Protein AF-A0A645IXM8-F1 (afdb_monomer)

pLDDT: mean 92.33, std 9.11, range [55.12, 98.88]

Sequence (134 aa):
MRRDLYSEKHRPFLADQEYNPYLATGDFTYQAAWTGPYFNLIRVLIRTTMLDAADELKAAWSAILSAGGPDAVPEATVEFDREIVSYAEAKAAAARLSPSPDHPMESVLALRREWTARAIEQYRRAAELARAGH

Foldseek 3Di:
DPLVCLDPVNLVVDPHSPDDPVPPPDDDDDPCVVPVLQVVVVVLLCCQQPPLLVVLLVLLQVLQVVLVHCVLQVVLVCLSPDDLADPVCSNVSSVLCDADPVRHVVNNVVVSVVSNVSNNVSSNVSSVSSNVSD

Structure (mmCIF, N/CA/C/O backbone):
data_AF-A0A645IXM8-F1
#
_entry.id   AF-A0A645IXM8-F1
#
loop_
_atom_site.group_PDB
_atom_site.id
_atom_site.type_symbol
_atom_site.label_atom_id
_atom_site.label_alt_id
_atom_site.label_comp_id
_atom_site.label_asym_id
_atom_site.label_entity_id
_atom_site.label_seq_id
_atom_site.pdbx_PDB_ins_code
_atom_site.Cartn_x
_atom_site.Cartn_y
_atom_site.Cartn_z
_atom_site.occupancy
_atom_site.B_iso_or_equiv
_atom_site.auth_seq_id
_atom_site.auth_comp_id
_atom_site.auth_asym_id
_atom_site.auth_atom_id
_atom_site.pdbx_PDB_model_num
ATOM 1 N N . MET A 1 1 ? -5.614 -11.725 -26.941 1.00 63.44 1 MET A N 1
ATOM 2 C CA . MET A 1 1 ? -7.048 -11.385 -26.769 1.00 63.44 1 MET A CA 1
ATOM 3 C C . MET A 1 1 ? -7.901 -12.357 -27.579 1.00 63.44 1 MET A C 1
ATOM 5 O O . MET A 1 1 ? -7.488 -12.695 -28.681 1.00 63.44 1 MET A O 1
ATOM 9 N N . ARG A 1 2 ? -9.043 -12.814 -27.045 1.00 80.19 2 ARG A N 1
ATOM 10 C CA . ARG A 1 2 ? -9.931 -13.835 -27.645 1.00 80.19 2 ARG A CA 1
ATOM 11 C C . ARG A 1 2 ? -11.068 -13.198 -28.465 1.00 80.19 2 ARG A C 1
ATOM 13 O O . ARG A 1 2 ? -12.225 -13.213 -28.056 1.00 80.19 2 ARG A O 1
ATOM 20 N N . ARG A 1 3 ? -10.737 -12.591 -29.613 1.00 80.44 3 ARG A N 1
ATOM 21 C CA . ARG A 1 3 ? -11.735 -11.969 -30.518 1.00 80.44 3 ARG A CA 1
ATOM 22 C C . ARG A 1 3 ? -12.745 -12.978 -31.076 1.00 80.44 3 ARG A C 1
ATOM 24 O O . ARG A 1 3 ? -13.876 -12.616 -31.375 1.00 80.44 3 ARG A O 1
ATOM 31 N N . ASP A 1 4 ? -12.345 -14.241 -31.162 1.00 86.69 4 ASP A N 1
ATOM 32 C CA . ASP A 1 4 ? -13.166 -15.375 -31.590 1.00 86.69 4 ASP A CA 1
ATOM 33 C C . ASP A 1 4 ? -14.415 -15.597 -30.716 1.00 86.69 4 ASP A C 1
ATOM 35 O O . ASP A 1 4 ? -15.431 -16.092 -31.205 1.00 86.69 4 ASP A O 1
ATOM 39 N N . LEU A 1 5 ? -14.375 -15.176 -29.446 1.00 85.12 5 LEU A N 1
ATOM 40 C CA . LEU A 1 5 ? -15.496 -15.305 -28.508 1.00 85.12 5 LEU A CA 1
ATOM 41 C C . LEU A 1 5 ? -16.610 -14.265 -28.716 1.00 85.12 5 LEU A C 1
ATOM 43 O O . LEU A 1 5 ? -17.655 -14.385 -28.092 1.00 85.12 5 LEU A O 1
ATOM 47 N N . TYR A 1 6 ? -16.428 -13.287 -29.609 1.00 86.19 6 TYR A N 1
ATOM 48 C CA . TYR A 1 6 ? -17.430 -12.254 -29.919 1.00 86.19 6 TYR A CA 1
ATOM 49 C C . TYR A 1 6 ? -18.092 -12.451 -31.295 1.00 86.19 6 TYR A C 1
ATOM 51 O O . TYR A 1 6 ? -18.636 -11.517 -31.879 1.00 86.19 6 TYR A O 1
ATOM 59 N N . SER A 1 7 ? -18.044 -13.672 -31.838 1.00 86.88 7 SER A N 1
ATOM 60 C CA . SER A 1 7 ? -18.823 -14.059 -33.025 1.00 86.88 7 SER A CA 1
ATOM 61 C C . SER A 1 7 ? -20.306 -14.263 -32.687 1.00 86.88 7 SER A C 1
ATOM 63 O O . SER A 1 7 ? -20.616 -14.625 -31.552 1.00 86.88 7 SER A O 1
ATOM 65 N N . GLU A 1 8 ? -21.204 -14.204 -33.676 1.00 85.75 8 GLU A N 1
ATOM 66 C CA . GLU A 1 8 ? -22.641 -14.494 -33.485 1.00 85.75 8 GLU A CA 1
ATOM 67 C C . GLU A 1 8 ? -22.915 -15.821 -32.769 1.00 85.75 8 GLU A C 1
ATOM 69 O O . GLU A 1 8 ? -23.763 -15.872 -31.882 1.00 85.75 8 GLU A O 1
ATOM 74 N N . LYS A 1 9 ? -22.149 -16.875 -33.086 1.00 91.88 9 LYS A N 1
ATOM 75 C CA . LYS A 1 9 ? -22.260 -18.193 -32.438 1.00 91.88 9 LYS A CA 1
ATOM 76 C C . LYS A 1 9 ? -22.098 -18.127 -30.914 1.00 91.88 9 LYS A C 1
ATOM 78 O O . LYS A 1 9 ? -22.697 -18.922 -30.197 1.00 91.88 9 LYS A O 1
ATOM 83 N N . HIS A 1 10 ? -21.254 -17.219 -30.431 1.00 90.06 10 HIS A N 1
ATOM 84 C CA . HIS A 1 10 ? -20.900 -17.091 -29.020 1.00 90.06 10 HIS A CA 1
ATOM 85 C C . HIS A 1 10 ? -21.711 -16.002 -28.302 1.00 90.06 10 HIS A C 1
ATOM 87 O O . HIS A 1 10 ? -21.749 -15.994 -27.075 1.00 90.06 10 HIS A O 1
ATOM 93 N N . ARG A 1 11 ? -22.409 -15.134 -29.052 1.00 86.69 11 ARG A N 1
ATOM 94 C CA . ARG A 1 11 ? -23.203 -14.014 -28.527 1.00 86.69 11 ARG A CA 1
ATOM 95 C C . ARG A 1 11 ? -24.199 -14.411 -27.424 1.00 86.69 11 ARG A C 1
ATOM 97 O O . ARG A 1 11 ? -24.226 -13.702 -26.426 1.00 86.69 11 ARG A O 1
ATOM 104 N N . PRO A 1 12 ? -24.938 -15.540 -27.505 1.00 92.44 12 PRO A N 1
ATOM 105 C CA . PRO A 1 12 ? -25.870 -15.937 -26.442 1.00 92.44 12 PRO A CA 1
ATOM 106 C C . PRO A 1 12 ? -25.209 -16.256 -25.092 1.00 92.44 12 PRO A C 1
ATOM 108 O O . PRO A 1 12 ? -25.896 -16.308 -24.077 1.00 92.44 12 PRO A O 1
ATOM 111 N N . PHE A 1 13 ? -23.894 -16.497 -25.075 1.00 90.50 13 PHE A N 1
ATOM 112 C CA . PHE A 1 13 ? -23.135 -16.845 -23.871 1.00 90.50 13 PHE A CA 1
ATOM 113 C C . PHE A 1 13 ? -22.381 -15.649 -23.272 1.00 90.50 13 PHE A C 1
ATOM 115 O O . PHE A 1 13 ? -21.693 -15.808 -22.263 1.00 90.50 13 PHE A O 1
ATOM 122 N N . LEU A 1 14 ? -22.465 -14.467 -23.892 1.00 87.56 14 LEU A N 1
ATOM 123 C CA . LEU A 1 14 ? -21.862 -13.249 -23.360 1.00 87.56 14 LEU A CA 1
ATOM 124 C C . LEU A 1 14 ? -22.729 -12.677 -22.233 1.00 87.56 14 LEU A C 1
ATOM 126 O O . LEU A 1 14 ? -23.956 -12.726 -22.297 1.00 87.56 14 LEU A O 1
ATOM 130 N N . ALA A 1 15 ? -22.077 -12.112 -21.211 1.00 88.12 15 ALA A N 1
ATOM 131 C CA . ALA A 1 15 ? -22.756 -11.419 -20.112 1.00 88.12 15 ALA A CA 1
ATOM 132 C C . ALA A 1 15 ? -23.532 -10.184 -20.603 1.00 88.12 15 ALA A C 1
ATOM 134 O O . ALA A 1 15 ? -24.586 -9.868 -20.063 1.00 88.12 15 ALA A O 1
ATOM 135 N N . ASP A 1 16 ? -23.020 -9.534 -21.650 1.00 88.06 16 ASP A N 1
ATOM 136 C CA . ASP A 1 16 ? -23.700 -8.491 -22.407 1.00 88.06 16 ASP A CA 1
ATOM 137 C C . ASP A 1 16 ? -23.689 -8.893 -23.888 1.00 88.06 16 ASP A C 1
ATOM 139 O O . ASP A 1 16 ? -22.629 -9.037 -24.501 1.00 88.06 16 ASP A O 1
ATOM 143 N N . GLN A 1 17 ? -24.875 -9.161 -24.436 1.00 89.88 17 GLN A N 1
ATOM 144 C CA . GLN A 1 17 ? -25.040 -9.643 -25.809 1.00 89.88 17 GLN A CA 1
ATOM 145 C C . GLN A 1 17 ? -25.047 -8.505 -26.836 1.00 89.88 17 GLN A C 1
ATOM 147 O O . GLN A 1 17 ? -24.840 -8.757 -28.027 1.00 89.88 17 GLN A O 1
ATOM 152 N N . GLU A 1 18 ? -25.309 -7.277 -26.391 1.00 87.50 18 GLU A N 1
ATOM 153 C CA . GLU A 1 18 ? -25.422 -6.091 -27.242 1.00 87.50 18 GLU A CA 1
ATOM 154 C C . GLU A 1 18 ? -24.092 -5.334 -27.315 1.00 87.50 18 GLU A C 1
ATOM 156 O O . GLU A 1 18 ? -23.807 -4.660 -28.308 1.00 87.50 18 GLU A O 1
ATOM 161 N N . TYR A 1 19 ? -23.230 -5.506 -26.311 1.00 83.69 19 TYR A N 1
ATOM 162 C CA . TYR A 1 19 ? -21.917 -4.886 -26.266 1.00 83.69 19 TYR A CA 1
ATOM 163 C C . TYR A 1 19 ? -20.815 -5.762 -26.875 1.00 83.69 19 TYR A C 1
ATOM 165 O O . TYR A 1 19 ? -20.475 -6.842 -26.389 1.00 83.69 19 TYR A O 1
ATOM 173 N N . ASN A 1 20 ? -20.172 -5.243 -27.923 1.00 83.19 20 ASN A N 1
ATOM 174 C CA . ASN A 1 20 ? -18.954 -5.823 -28.476 1.00 83.19 20 ASN A CA 1
ATOM 175 C C . ASN A 1 20 ? -17.772 -4.854 -28.274 1.00 83.19 20 ASN A C 1
ATOM 177 O O . ASN A 1 20 ? -17.654 -3.891 -29.030 1.00 83.19 20 ASN A O 1
ATOM 181 N N . PRO A 1 21 ? -16.844 -5.116 -27.333 1.00 79.12 21 PRO A N 1
ATOM 182 C CA . PRO A 1 21 ? -15.720 -4.231 -27.023 1.00 79.12 21 PRO A CA 1
ATOM 183 C C . PRO A 1 21 ? -14.717 -4.083 -28.175 1.00 79.12 21 PRO A C 1
ATOM 185 O O . PRO A 1 21 ? -13.845 -3.223 -28.119 1.00 79.12 21 PRO A O 1
ATOM 188 N N . TYR A 1 22 ? -14.796 -4.928 -29.209 1.00 76.75 22 TYR A N 1
ATOM 189 C CA . TYR A 1 22 ? -13.958 -4.815 -30.404 1.00 76.75 22 TYR A CA 1
ATOM 190 C C . TYR A 1 22 ? -14.591 -3.968 -31.513 1.00 76.75 22 TYR A C 1
ATOM 192 O O . TYR A 1 22 ? -13.874 -3.559 -32.425 1.00 76.75 22 TYR A O 1
ATOM 200 N N . LEU A 1 23 ? -15.905 -3.733 -31.447 1.00 77.25 23 LEU A N 1
ATOM 201 C CA . LEU A 1 23 ? -16.648 -2.861 -32.364 1.00 77.25 23 LEU A CA 1
ATOM 202 C C . LEU A 1 23 ? -17.020 -1.525 -31.710 1.00 77.25 23 LEU A C 1
ATOM 204 O O . LEU A 1 23 ? -17.225 -0.541 -32.414 1.00 77.25 23 LEU A O 1
ATOM 208 N N . ALA A 1 24 ? -17.076 -1.481 -30.377 1.00 71.62 24 ALA A N 1
ATOM 209 C CA . ALA A 1 24 ? -17.206 -0.267 -29.588 1.00 71.62 24 ALA A CA 1
ATOM 210 C C . ALA A 1 24 ? -15.908 0.552 -29.687 1.00 71.62 24 ALA A C 1
ATOM 212 O O . ALA A 1 24 ? -15.022 0.488 -28.838 1.00 71.62 24 ALA A O 1
ATOM 213 N 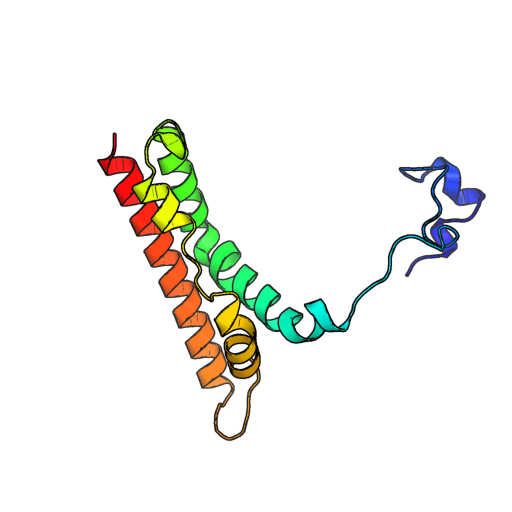N . THR A 1 25 ? -15.765 1.297 -30.777 1.00 60.16 25 THR A N 1
ATOM 214 C CA . THR A 1 25 ? -14.724 2.312 -30.945 1.00 60.16 25 THR A CA 1
ATOM 215 C C . THR A 1 25 ? -15.289 3.675 -30.576 1.00 60.16 25 THR A C 1
ATOM 217 O O . THR A 1 25 ? -16.253 4.106 -31.203 1.00 60.16 25 THR A O 1
ATOM 220 N N . GLY A 1 26 ? -14.675 4.376 -29.620 1.00 59.78 26 GLY A N 1
ATOM 221 C CA . GLY A 1 26 ? -14.959 5.803 -29.438 1.00 59.78 26 GLY A CA 1
ATOM 222 C C . GLY A 1 26 ? -14.527 6.391 -28.103 1.00 59.78 26 GLY A C 1
ATOM 223 O O . GLY A 1 26 ? -13.687 7.282 -28.082 1.00 59.78 26 GLY A O 1
ATOM 224 N N . ASP A 1 27 ? -15.052 5.875 -26.992 1.00 68.31 27 ASP A N 1
ATOM 225 C CA . ASP A 1 27 ? -15.062 6.667 -25.748 1.00 68.31 27 ASP A CA 1
ATOM 226 C C . ASP A 1 27 ? -13.936 6.336 -24.760 1.00 68.31 27 ASP A C 1
ATOM 228 O O . ASP A 1 27 ? -13.740 7.045 -23.773 1.00 68.31 27 ASP A O 1
ATOM 232 N N . PHE A 1 28 ? -13.148 5.288 -25.018 1.00 67.75 28 PHE A N 1
ATOM 233 C CA . PHE A 1 28 ? -12.030 4.913 -24.154 1.00 67.75 28 PHE A CA 1
ATOM 234 C C . PHE A 1 28 ? -10.682 5.210 -24.813 1.00 67.75 28 PHE A C 1
ATOM 236 O O . PHE A 1 28 ? -10.165 4.431 -25.615 1.00 67.75 28 PHE A O 1
ATOM 243 N N . THR A 1 29 ? -10.079 6.337 -24.433 1.00 78.06 29 THR A N 1
ATOM 244 C CA . THR A 1 29 ? -8.690 6.648 -24.792 1.00 78.06 29 THR A CA 1
ATOM 245 C C . THR A 1 29 ? -7.756 6.056 -23.742 1.00 78.06 29 THR A C 1
ATOM 247 O O .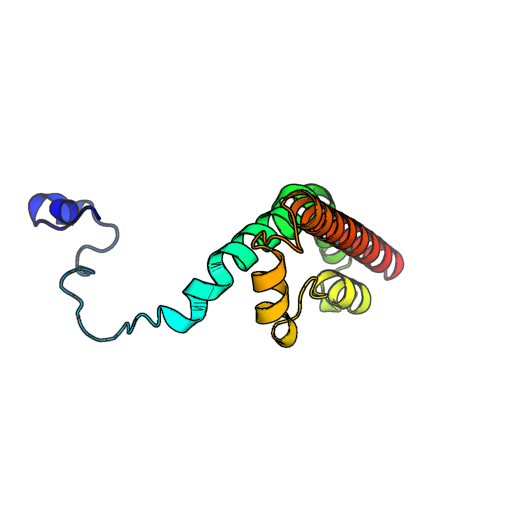 THR A 1 29 ? -7.613 6.594 -22.644 1.00 78.06 29 THR A O 1
ATOM 250 N N . TYR A 1 30 ? -7.098 4.944 -24.072 1.00 77.56 30 TYR A N 1
ATOM 251 C CA . TYR A 1 30 ? -6.081 4.366 -23.197 1.00 77.56 30 TYR A CA 1
ATOM 252 C C . TYR A 1 30 ? -4.824 5.248 -23.163 1.00 77.56 30 TYR A C 1
ATOM 254 O O . TYR A 1 30 ? -4.086 5.342 -24.143 1.00 77.56 30 TYR A O 1
ATOM 262 N N . GLN A 1 31 ? -4.553 5.857 -22.009 1.00 83.19 31 GLN A N 1
ATOM 263 C CA . GLN A 1 31 ? -3.369 6.682 -21.771 1.00 83.19 31 GLN A CA 1
ATOM 264 C C . GLN A 1 31 ? -2.246 5.846 -21.141 1.00 83.19 31 GLN A C 1
ATOM 266 O O . GLN A 1 31 ? -2.006 5.889 -19.933 1.00 83.19 31 GLN A O 1
ATOM 271 N N . ALA A 1 32 ? -1.541 5.063 -21.964 1.00 81.56 32 ALA A N 1
ATOM 272 C CA . ALA A 1 32 ? -0.488 4.146 -21.505 1.00 81.56 32 ALA A CA 1
ATOM 273 C C . ALA A 1 32 ? 0.587 4.829 -20.637 1.00 81.56 32 ALA A C 1
ATOM 275 O O . ALA A 1 32 ? 1.074 4.252 -19.663 1.00 81.56 32 ALA A O 1
ATOM 276 N N . ALA A 1 33 ? 0.925 6.079 -20.963 1.00 85.19 33 ALA A N 1
ATOM 277 C CA . ALA A 1 33 ? 1.935 6.861 -20.256 1.00 85.19 33 ALA A CA 1
ATOM 278 C C . ALA A 1 33 ? 1.572 7.158 -18.790 1.00 85.19 33 ALA A C 1
ATOM 280 O O . ALA A 1 33 ? 2.468 7.408 -17.989 1.00 85.19 33 ALA A O 1
ATOM 281 N N . TRP A 1 34 ? 0.286 7.118 -18.425 1.00 82.12 34 TRP A N 1
ATOM 282 C CA . TRP A 1 34 ? -0.158 7.441 -17.067 1.00 82.12 34 TRP A CA 1
ATOM 283 C C . TRP A 1 34 ? 0.102 6.308 -16.075 1.00 82.12 34 TRP A C 1
ATOM 285 O O . TRP A 1 34 ? 0.363 6.564 -14.907 1.00 82.12 34 TRP A O 1
ATOM 295 N N . THR A 1 35 ? 0.048 5.053 -16.525 1.00 76.94 35 THR A N 1
ATOM 296 C CA . THR A 1 35 ? 0.109 3.880 -15.633 1.00 76.94 35 THR A CA 1
ATOM 297 C C . THR A 1 35 ? 1.288 2.961 -15.923 1.00 76.94 35 THR A C 1
ATOM 299 O O . THR A 1 35 ? 1.804 2.329 -15.002 1.00 76.94 35 THR A O 1
ATOM 302 N N . GLY A 1 36 ? 1.772 2.925 -17.169 1.00 86.69 36 GLY A N 1
ATOM 303 C CA . GLY A 1 36 ? 2.889 2.078 -17.590 1.00 86.69 36 GLY A CA 1
ATOM 304 C C . GLY A 1 36 ? 4.135 2.220 -16.706 1.00 86.69 36 GLY A C 1
ATOM 305 O O . GLY A 1 36 ? 4.591 1.210 -16.166 1.00 86.69 36 GLY A O 1
ATOM 306 N N . PRO A 1 37 ? 4.649 3.445 -16.467 1.00 89.62 37 PRO A N 1
ATOM 307 C CA . PRO A 1 37 ? 5.837 3.652 -15.632 1.00 89.62 37 PRO A CA 1
ATOM 308 C C . PRO A 1 37 ? 5.676 3.196 -14.173 1.00 89.62 37 PRO A C 1
ATOM 310 O O . PRO A 1 37 ? 6.663 2.878 -13.513 1.00 89.62 37 PRO A O 1
ATOM 313 N N . TYR A 1 38 ? 4.441 3.144 -13.667 1.00 92.56 38 TYR A N 1
ATOM 314 C CA . TYR A 1 38 ? 4.133 2.837 -12.269 1.00 92.56 38 TYR A CA 1
ATOM 315 C C . TYR A 1 38 ? 3.676 1.398 -12.046 1.00 92.56 38 TYR A C 1
ATOM 317 O O . TYR A 1 38 ? 3.491 0.994 -10.901 1.00 92.56 38 TYR A O 1
ATOM 325 N N . PHE A 1 39 ? 3.524 0.592 -13.099 1.00 92.50 39 PHE A N 1
ATOM 326 C CA . PHE A 1 39 ? 2.971 -0.756 -12.971 1.00 92.50 39 PHE A CA 1
ATOM 327 C C . PHE A 1 39 ? 3.748 -1.628 -11.972 1.00 92.50 39 PHE A C 1
ATOM 329 O O . PHE A 1 39 ? 3.151 -2.287 -11.120 1.00 92.50 39 PHE A O 1
ATOM 336 N N . ASN A 1 40 ? 5.085 -1.598 -12.022 1.00 94.56 40 ASN A N 1
ATOM 337 C CA . ASN A 1 40 ? 5.909 -2.347 -11.069 1.00 94.56 40 ASN A CA 1
ATOM 338 C C . ASN A 1 40 ? 5.764 -1.811 -9.634 1.00 94.56 40 ASN A C 1
ATOM 340 O O . ASN A 1 40 ? 5.719 -2.607 -8.700 1.00 94.56 40 ASN A O 1
ATOM 344 N N . LEU A 1 41 ? 5.635 -0.490 -9.459 1.00 96.56 41 LEU A N 1
ATOM 345 C CA . LEU A 1 41 ? 5.369 0.116 -8.153 1.00 96.56 41 LEU A CA 1
ATOM 346 C C . LEU A 1 41 ? 4.030 -0.362 -7.590 1.00 96.56 41 LEU A C 1
ATOM 348 O O . LEU A 1 41 ? 4.004 -0.875 -6.477 1.00 96.56 41 LEU A O 1
ATOM 352 N N . ILE A 1 42 ? 2.953 -0.282 -8.375 1.00 95.25 42 ILE A N 1
ATOM 353 C CA . ILE A 1 42 ? 1.613 -0.744 -7.978 1.00 95.25 42 ILE A CA 1
ATOM 354 C C . ILE A 1 42 ? 1.658 -2.222 -7.579 1.00 95.25 42 ILE A C 1
ATOM 356 O O . ILE A 1 42 ? 1.179 -2.596 -6.510 1.00 95.25 42 ILE A O 1
ATO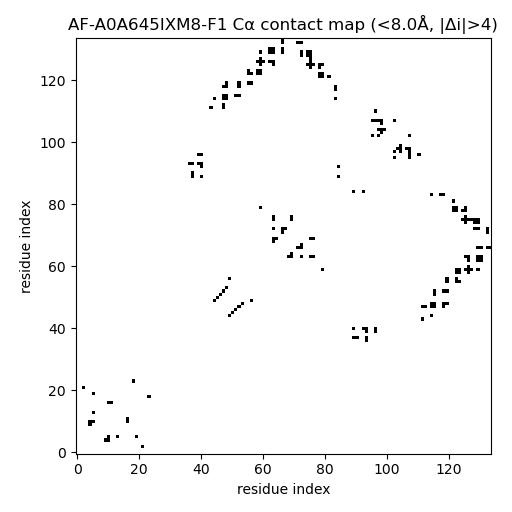M 360 N N . ARG A 1 43 ? 2.293 -3.069 -8.402 1.00 96.44 43 ARG A N 1
ATOM 361 C CA . ARG A 1 43 ? 2.437 -4.504 -8.121 1.00 96.44 43 ARG A CA 1
ATOM 362 C C . ARG A 1 43 ? 3.158 -4.764 -6.799 1.00 96.44 43 ARG A C 1
ATOM 364 O O . ARG A 1 43 ? 2.770 -5.669 -6.061 1.00 96.44 43 ARG A O 1
ATOM 371 N N . VAL A 1 44 ? 4.229 -4.019 -6.530 1.00 97.75 44 VAL A N 1
ATOM 372 C CA . VAL A 1 44 ? 5.005 -4.167 -5.297 1.00 97.75 44 VAL A CA 1
ATOM 373 C C . VAL A 1 44 ? 4.212 -3.664 -4.098 1.00 97.75 44 VAL A C 1
ATOM 375 O O . VAL A 1 44 ? 4.150 -4.398 -3.121 1.00 97.75 44 VAL A O 1
ATOM 378 N N . LEU A 1 45 ? 3.558 -2.502 -4.186 1.00 97.56 45 LEU A N 1
ATOM 379 C CA . LEU A 1 45 ? 2.729 -1.969 -3.103 1.00 97.56 45 LEU A CA 1
ATOM 380 C C . LEU A 1 45 ? 1.608 -2.942 -2.731 1.00 97.56 45 LEU A C 1
ATOM 382 O O . LEU A 1 45 ? 1.509 -3.310 -1.570 1.00 97.56 45 LEU A O 1
ATOM 386 N N . ILE A 1 46 ? 0.854 -3.464 -3.707 1.00 97.62 46 ILE A N 1
ATOM 387 C CA . ILE A 1 46 ? -0.177 -4.487 -3.447 1.00 97.62 46 ILE A CA 1
ATOM 388 C C . ILE A 1 46 ? 0.424 -5.684 -2.704 1.00 97.62 46 ILE A C 1
ATOM 390 O O . ILE A 1 46 ? -0.154 -6.180 -1.738 1.00 97.62 46 ILE A O 1
ATOM 394 N N . ARG A 1 47 ? 1.600 -6.160 -3.128 1.00 98.38 47 ARG A N 1
ATOM 395 C CA . ARG A 1 47 ? 2.254 -7.275 -2.445 1.00 98.38 47 ARG A CA 1
ATOM 396 C C . ARG A 1 47 ? 2.623 -6.919 -1.006 1.00 98.38 47 ARG A C 1
ATOM 398 O O . ARG A 1 47 ? 2.238 -7.658 -0.111 1.00 98.38 47 ARG A O 1
ATOM 405 N N . THR A 1 48 ? 3.318 -5.810 -0.784 1.00 98.38 48 THR A N 1
ATOM 406 C CA . THR A 1 48 ? 3.867 -5.468 0.534 1.00 98.38 48 THR A CA 1
ATOM 407 C C . THR A 1 48 ? 2.803 -4.999 1.523 1.00 98.38 48 THR A C 1
ATOM 409 O O . THR A 1 48 ? 2.931 -5.283 2.708 1.00 98.38 48 THR A O 1
ATOM 412 N N . THR A 1 49 ? 1.761 -4.299 1.062 1.00 98.12 49 THR A N 1
ATOM 413 C CA . THR A 1 49 ? 0.749 -3.690 1.941 1.00 98.12 49 THR A CA 1
ATOM 414 C C . THR A 1 49 ? -0.543 -4.492 2.036 1.00 98.12 49 THR A C 1
ATOM 416 O O . THR A 1 49 ? -1.228 -4.397 3.041 1.00 98.12 49 THR A O 1
ATOM 419 N N . MET A 1 50 ? -0.894 -5.308 1.037 1.00 97.56 50 MET A N 1
ATOM 420 C CA . MET A 1 50 ? -2.166 -6.046 1.056 1.00 97.56 50 MET A CA 1
ATOM 421 C C . MET A 1 50 ? -1.988 -7.552 1.190 1.00 97.56 50 MET A C 1
ATOM 423 O O . MET A 1 50 ? -2.769 -8.187 1.889 1.00 97.56 50 MET A O 1
ATOM 427 N N . LEU A 1 51 ? -1.004 -8.142 0.503 1.00 98.31 51 LEU A N 1
ATOM 428 C CA . LEU A 1 51 ? -0.833 -9.600 0.493 1.00 98.31 51 LEU A CA 1
ATOM 429 C C . LEU A 1 51 ? 0.047 -10.079 1.645 1.00 98.31 51 LEU A C 1
ATOM 431 O O . LEU A 1 51 ? -0.344 -10.977 2.381 1.00 98.31 51 LEU A O 1
ATOM 435 N N . ASP A 1 52 ? 1.222 -9.476 1.801 1.00 98.44 52 ASP A N 1
ATOM 436 C CA . ASP A 1 52 ? 2.196 -9.888 2.810 1.00 98.44 52 ASP A CA 1
ATOM 437 C C . ASP A 1 52 ? 1.809 -9.380 4.219 1.00 98.44 52 ASP A C 1
ATOM 439 O O . ASP A 1 52 ? 2.228 -9.972 5.206 1.00 98.44 52 ASP A O 1
ATOM 443 N N . ALA A 1 53 ? 0.980 -8.328 4.314 1.00 98.38 53 ALA A N 1
ATOM 444 C CA . ALA A 1 53 ? 0.440 -7.761 5.561 1.00 98.38 53 ALA A CA 1
ATOM 445 C C . ALA A 1 53 ? -1.073 -8.036 5.739 1.00 98.38 53 ALA A C 1
ATOM 447 O O . ALA A 1 53 ? -1.780 -7.294 6.424 1.00 98.38 53 ALA A O 1
ATOM 448 N N . ALA A 1 54 ? -1.601 -9.067 5.065 1.00 98.38 54 ALA A N 1
ATOM 449 C CA . ALA A 1 54 ? -3.040 -9.317 4.960 1.00 98.38 54 ALA A CA 1
ATOM 450 C C . ALA A 1 54 ? -3.730 -9.548 6.312 1.00 98.38 54 ALA A C 1
ATOM 452 O O . ALA A 1 54 ? -4.878 -9.135 6.496 1.00 98.38 54 ALA A O 1
ATOM 453 N N . ASP A 1 55 ? -3.060 -10.234 7.237 1.00 98.62 55 ASP A N 1
ATOM 454 C CA . ASP A 1 55 ? -3.638 -10.574 8.535 1.00 98.62 55 ASP A CA 1
ATOM 455 C C . ASP A 1 55 ? -3.761 -9.327 9.413 1.00 98.62 55 ASP A C 1
ATOM 457 O O . ASP A 1 55 ? -4.826 -9.080 9.986 1.00 98.62 55 ASP A O 1
ATOM 461 N N . GLU A 1 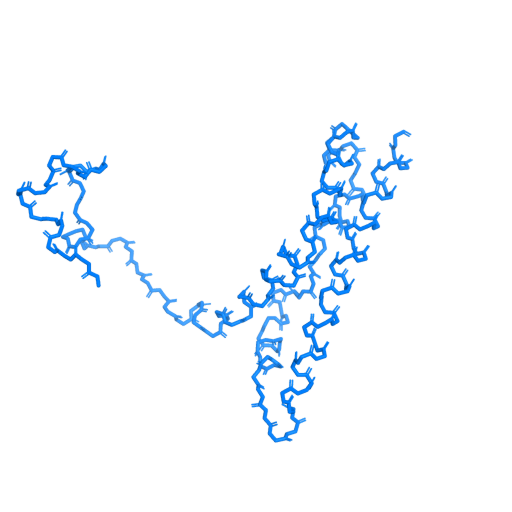56 ? -2.729 -8.482 9.445 1.00 98.75 56 GLU A N 1
ATOM 462 C CA . GLU A 1 56 ? -2.774 -7.198 10.140 1.00 98.75 56 GLU A CA 1
ATOM 463 C C . GLU A 1 56 ? -3.788 -6.237 9.515 1.00 98.75 56 GLU A C 1
ATOM 465 O O . GLU A 1 56 ? -4.566 -5.630 10.252 1.00 98.75 56 GLU A O 1
ATOM 470 N N . LEU A 1 57 ? -3.844 -6.151 8.181 1.00 98.75 57 LEU A N 1
ATOM 471 C CA . LEU A 1 57 ? -4.832 -5.343 7.459 1.00 98.75 57 LEU A CA 1
ATOM 472 C C . LEU A 1 57 ? -6.265 -5.715 7.880 1.00 98.75 57 LEU A C 1
ATOM 474 O O . LEU A 1 57 ? -7.063 -4.851 8.251 1.00 98.75 57 LEU A O 1
ATOM 478 N N . LYS A 1 58 ? -6.592 -7.015 7.865 1.00 98.75 58 LYS A N 1
ATOM 479 C CA . LYS A 1 58 ? -7.916 -7.518 8.272 1.00 98.75 58 LYS A CA 1
ATOM 480 C C . LYS A 1 58 ? -8.191 -7.278 9.751 1.00 98.75 58 LYS A C 1
ATOM 482 O O . LYS A 1 58 ? -9.318 -6.927 10.104 1.00 98.75 58 LYS A O 1
ATOM 487 N N . ALA A 1 59 ? -7.194 -7.479 10.612 1.00 98.75 59 ALA A N 1
ATOM 488 C CA . ALA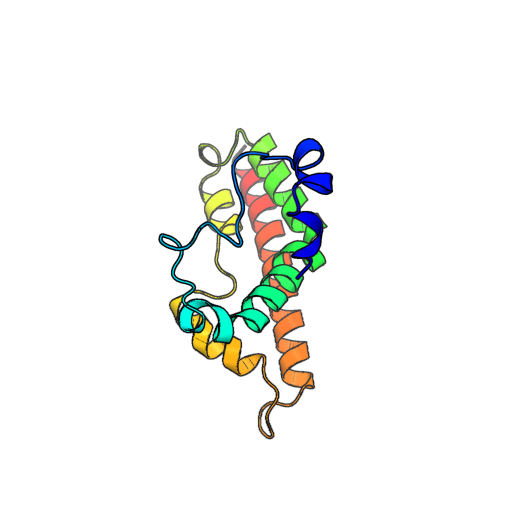 A 1 59 ? -7.334 -7.273 12.049 1.00 98.75 59 ALA A CA 1
ATOM 489 C C . ALA A 1 59 ? -7.606 -5.801 12.389 1.00 98.75 59 ALA A C 1
ATOM 491 O O . ALA A 1 59 ? -8.478 -5.521 13.213 1.00 98.75 59 ALA A O 1
ATOM 492 N N . ALA A 1 60 ? -6.911 -4.874 11.728 1.00 98.75 60 ALA A N 1
ATOM 493 C CA . ALA A 1 60 ? -7.120 -3.439 11.879 1.00 98.75 60 ALA A CA 1
ATOM 494 C C . ALA A 1 60 ? -8.521 -3.026 11.434 1.00 98.75 60 ALA A C 1
ATOM 496 O O . ALA A 1 60 ? -9.258 -2.417 12.208 1.00 98.75 60 ALA A O 1
ATOM 497 N N . TRP A 1 61 ? -8.933 -3.445 10.236 1.00 98.69 61 TRP A N 1
ATOM 498 C CA . TRP A 1 61 ? -10.266 -3.133 9.727 1.00 98.69 61 TRP A CA 1
ATOM 499 C C . TRP A 1 61 ? -11.378 -3.720 10.606 1.00 98.69 61 TRP A C 1
ATOM 501 O O . TRP A 1 61 ? -12.357 -3.047 10.917 1.00 98.69 61 TRP A O 1
ATOM 511 N N . SER A 1 62 ? -11.202 -4.953 11.088 1.00 98.69 62 SER A N 1
ATOM 512 C CA . SER A 1 62 ? -12.158 -5.581 12.008 1.00 98.69 62 SER A CA 1
ATOM 513 C C . SER A 1 62 ? -12.256 -4.826 13.335 1.00 98.69 62 SER A C 1
ATOM 515 O O . SER A 1 62 ? -13.355 -4.690 13.873 1.00 98.69 62 SER A O 1
ATOM 517 N N . ALA A 1 63 ? -11.135 -4.313 13.854 1.00 98.69 63 ALA A N 1
ATOM 518 C CA . ALA A 1 63 ? -11.125 -3.492 15.061 1.00 98.69 63 ALA A CA 1
ATOM 519 C C . ALA A 1 63 ? -11.871 -2.169 14.838 1.00 98.69 63 ALA A C 1
ATOM 521 O O . ALA A 1 63 ? -12.714 -1.828 15.657 1.00 98.69 63 ALA A O 1
ATOM 522 N N . ILE A 1 64 ? -11.646 -1.491 13.707 1.00 98.69 64 ILE A N 1
ATOM 523 C CA . ILE A 1 64 ? -12.363 -0.260 13.328 1.00 98.69 64 ILE A CA 1
ATOM 524 C C . ILE A 1 64 ? -13.876 -0.508 13.210 1.00 98.69 64 ILE A C 1
ATOM 526 O O . ILE A 1 64 ? -14.676 0.276 13.711 1.00 98.69 64 ILE A O 1
ATOM 530 N N . LEU A 1 65 ? -14.298 -1.617 12.594 1.00 98.50 65 LEU A N 1
ATOM 531 C CA . LEU A 1 65 ? -15.724 -1.953 12.481 1.00 98.50 65 LEU A CA 1
ATOM 532 C C . LEU A 1 65 ? -16.358 -2.319 13.825 1.00 98.50 65 LEU A C 1
ATOM 534 O O . LEU A 1 65 ? -17.472 -1.889 14.117 1.00 98.50 65 LEU A O 1
ATOM 538 N N . SER A 1 66 ? -15.647 -3.091 14.651 1.00 98.31 66 SER A N 1
ATOM 539 C CA . SER A 1 66 ? -16.076 -3.395 16.026 1.00 98.31 66 SER A CA 1
ATOM 540 C C . SER A 1 66 ? -16.204 -2.115 16.842 1.00 98.31 66 SER A C 1
ATOM 542 O O . SER A 1 66 ? -17.077 -2.006 17.697 1.00 98.31 66 SER A O 1
ATOM 544 N N . ALA A 1 67 ? -15.373 -1.134 16.497 1.00 97.94 67 ALA A N 1
ATOM 545 C CA . ALA A 1 67 ? -15.365 0.186 17.060 1.00 97.94 67 ALA A CA 1
ATOM 546 C C . ALA A 1 67 ? -16.473 1.125 16.515 1.00 97.94 67 ALA A C 1
ATOM 548 O O . ALA A 1 67 ? -16.371 2.347 16.605 1.00 97.94 67 ALA A O 1
ATOM 549 N N . GLY A 1 68 ? -17.553 0.601 15.938 1.00 97.25 68 GLY A N 1
ATOM 550 C CA . GLY A 1 68 ? -18.640 1.437 15.413 1.00 97.25 68 GLY A CA 1
ATOM 551 C C . GLY A 1 68 ? -18.328 2.111 14.071 1.00 97.25 68 GLY A C 1
ATOM 552 O O . GLY A 1 68 ? -19.149 2.878 13.573 1.00 97.25 68 GLY A O 1
ATOM 553 N N . GLY A 1 69 ? -17.193 1.779 13.453 1.00 97.56 69 GLY A N 1
ATOM 554 C CA . GLY A 1 69 ? -16.821 2.202 12.107 1.00 97.56 69 GLY A CA 1
ATOM 555 C C . GLY A 1 69 ? -15.863 3.401 12.054 1.00 97.56 69 GLY A C 1
ATOM 556 O O . GLY A 1 69 ? -15.509 3.976 13.083 1.00 97.56 69 GLY A O 1
ATOM 557 N N . PRO A 1 70 ? -15.429 3.790 10.839 1.00 97.88 70 PRO A N 1
ATOM 558 C CA . PRO A 1 70 ? -14.378 4.791 10.638 1.00 97.88 70 PRO A CA 1
ATOM 559 C C . PRO A 1 70 ? -14.644 6.159 11.279 1.00 97.88 70 PRO A C 1
ATOM 561 O O . PRO A 1 70 ? -13.712 6.778 11.791 1.00 97.88 70 PRO A O 1
ATOM 564 N N . ASP A 1 71 ? -15.906 6.601 11.287 1.00 97.44 71 ASP A N 1
ATOM 565 C CA . ASP A 1 71 ? -16.316 7.898 11.843 1.00 97.44 71 ASP A CA 1
ATOM 566 C C . ASP A 1 71 ? -16.246 7.935 13.378 1.00 97.44 71 ASP A C 1
ATOM 568 O O . ASP A 1 71 ? -16.080 9.001 13.968 1.00 97.44 71 ASP A O 1
ATOM 572 N N . ALA A 1 72 ? -16.363 6.775 14.034 1.00 97.56 72 ALA A N 1
ATOM 573 C CA . ALA A 1 72 ? -16.305 6.660 15.489 1.00 97.56 72 ALA A CA 1
ATOM 574 C C . ALA A 1 72 ? -14.862 6.634 16.021 1.00 97.56 72 ALA A C 1
ATOM 576 O O . ALA A 1 72 ? -14.624 7.028 17.160 1.00 97.56 72 ALA A O 1
ATOM 577 N N . VAL A 1 73 ? -13.893 6.213 15.196 1.00 98.12 73 VAL A N 1
ATOM 578 C CA . VAL A 1 73 ? -12.463 6.144 15.547 1.00 98.12 73 VAL A CA 1
ATOM 579 C C . VAL A 1 73 ? -11.580 6.829 14.491 1.00 98.12 73 VAL A C 1
ATOM 581 O O . VAL A 1 73 ? -10.737 6.183 13.862 1.00 98.12 73 VAL A O 1
ATOM 584 N N . PRO A 1 74 ? -11.720 8.153 14.286 1.00 97.62 74 PRO A N 1
ATOM 585 C CA . PRO A 1 74 ? -11.054 8.865 13.193 1.00 97.62 74 PRO A CA 1
ATOM 586 C C . PRO A 1 74 ? -9.523 8.770 13.243 1.00 97.62 74 PRO A C 1
ATOM 588 O O . PRO A 1 74 ? -8.884 8.683 12.200 1.00 97.62 74 PRO A O 1
ATOM 591 N N . GLU A 1 75 ? -8.918 8.720 14.432 1.00 98.00 75 GLU A N 1
ATOM 592 C CA . GLU A 1 75 ? -7.463 8.560 14.575 1.00 98.00 75 GLU A CA 1
ATOM 593 C C . GLU A 1 75 ? -6.971 7.197 14.064 1.00 98.00 75 GLU A C 1
ATOM 595 O O . GLU A 1 75 ? -5.942 7.117 13.393 1.00 98.00 75 GLU A O 1
ATOM 600 N N . ALA A 1 76 ? -7.727 6.127 14.333 1.00 98.38 76 ALA A N 1
ATOM 601 C CA . ALA A 1 76 ? -7.420 4.791 13.830 1.00 98.38 76 ALA A CA 1
ATOM 602 C C . ALA A 1 76 ? -7.558 4.724 12.306 1.00 98.38 76 ALA A C 1
ATOM 604 O O . ALA A 1 76 ? -6.718 4.121 11.640 1.00 98.38 76 ALA A O 1
ATOM 605 N N . THR A 1 77 ? -8.587 5.378 11.762 1.00 98.19 77 THR A N 1
ATOM 606 C CA . THR A 1 77 ? -8.821 5.485 10.317 1.00 98.19 77 THR A CA 1
ATOM 607 C C . THR A 1 77 ? -7.687 6.239 9.625 1.00 98.19 77 THR A C 1
ATOM 609 O O . THR A 1 77 ? -7.146 5.751 8.638 1.00 98.19 77 THR A O 1
ATOM 612 N N . VAL A 1 78 ? -7.247 7.376 10.177 1.00 98.31 78 VAL A N 1
ATOM 613 C CA . VAL A 1 78 ? -6.112 8.145 9.635 1.00 98.31 78 VAL A CA 1
ATOM 614 C C . VAL A 1 78 ? -4.827 7.315 9.620 1.00 98.31 78 VAL A C 1
ATOM 616 O O . VAL A 1 78 ? -4.090 7.341 8.634 1.00 98.31 78 VAL A O 1
ATOM 619 N N . GLU A 1 79 ? -4.553 6.556 10.684 1.00 98.44 79 GLU A N 1
ATOM 620 C CA . GLU A 1 79 ? -3.392 5.662 10.713 1.00 98.44 79 GLU A CA 1
ATOM 621 C C . GLU A 1 79 ? -3.536 4.523 9.689 1.00 98.44 79 GLU A C 1
ATOM 623 O O . GLU A 1 79 ? -2.578 4.206 8.985 1.00 98.44 79 GLU A O 1
ATOM 628 N N . PHE A 1 80 ? -4.729 3.936 9.552 1.00 98.44 80 PHE A N 1
ATOM 629 C CA . PHE A 1 80 ? -5.013 2.876 8.580 1.00 98.44 80 PHE A CA 1
ATOM 630 C C . PHE A 1 80 ? -4.829 3.341 7.126 1.00 98.44 80 PHE A C 1
ATOM 632 O O . PHE A 1 80 ? -4.241 2.607 6.332 1.00 98.44 80 PHE A O 1
ATOM 639 N N . ASP A 1 81 ? -5.255 4.562 6.797 1.00 97.31 81 ASP A N 1
ATOM 640 C CA . ASP A 1 81 ? -5.210 5.129 5.440 1.00 97.31 81 ASP A CA 1
ATOM 641 C C . ASP A 1 81 ? -3.864 5.775 5.078 1.00 97.31 81 ASP A C 1
ATOM 643 O O . ASP A 1 81 ? -3.660 6.210 3.940 1.00 97.31 81 ASP A O 1
ATOM 647 N N . ARG A 1 82 ? -2.915 5.841 6.020 1.00 96.56 82 ARG A N 1
ATOM 648 C CA . ARG A 1 82 ? -1.608 6.462 5.785 1.00 96.56 82 ARG A CA 1
ATOM 649 C C . ARG A 1 82 ? -0.884 5.824 4.593 1.00 96.56 82 ARG A C 1
ATOM 651 O O . ARG A 1 82 ? -0.707 4.610 4.503 1.00 96.56 82 ARG A O 1
ATOM 658 N N . GLU A 1 83 ? -0.397 6.664 3.687 1.00 94.88 83 GLU A N 1
ATOM 659 C CA . GLU A 1 83 ? 0.310 6.214 2.491 1.00 94.88 83 GLU A CA 1
ATOM 660 C C . GLU A 1 83 ? 1.711 5.671 2.839 1.00 94.88 83 GLU A C 1
ATOM 662 O O . GLU A 1 83 ? 2.516 6.335 3.496 1.00 94.88 83 GLU A O 1
ATOM 667 N N . ILE A 1 84 ? 2.052 4.471 2.354 1.00 96.44 84 ILE A N 1
ATOM 668 C CA . ILE A 1 84 ? 3.433 3.948 2.439 1.00 96.44 84 ILE A CA 1
ATOM 669 C C . ILE A 1 84 ? 4.369 4.714 1.494 1.00 96.44 84 ILE A C 1
ATOM 671 O O . ILE A 1 84 ? 5.522 4.989 1.846 1.00 96.44 84 ILE A O 1
ATOM 675 N N . VAL A 1 85 ? 3.854 5.054 0.310 1.00 96.50 85 VAL A N 1
ATOM 676 C CA . VAL A 1 85 ? 4.486 5.887 -0.717 1.00 96.50 85 VAL A CA 1
ATOM 677 C C . VAL A 1 85 ? 3.440 6.884 -1.189 1.00 96.50 85 VAL A C 1
ATOM 679 O O . VAL A 1 85 ? 2.397 6.461 -1.693 1.00 96.50 85 VAL A O 1
ATOM 682 N N . SER A 1 86 ? 3.724 8.178 -1.060 1.00 94.81 86 SER A N 1
ATOM 683 C CA . SER A 1 86 ? 2.804 9.207 -1.544 1.00 94.81 86 SER A CA 1
ATOM 684 C C . SER A 1 86 ? 2.821 9.328 -3.065 1.00 94.81 86 SER A C 1
ATOM 686 O O . SER A 1 86 ? 3.792 8.957 -3.739 1.00 94.81 86 SER A O 1
ATOM 688 N N . TYR A 1 87 ? 1.768 9.914 -3.637 1.00 90.56 87 TYR A N 1
ATOM 689 C CA . TYR A 1 87 ? 1.724 10.163 -5.081 1.00 90.56 87 TYR A CA 1
ATOM 690 C C . TYR A 1 87 ? 2.900 11.030 -5.570 1.00 90.56 87 TYR A C 1
ATOM 692 O O . TYR A 1 87 ? 3.480 10.757 -6.624 1.00 90.56 87 TYR A O 1
ATOM 700 N N . ALA A 1 88 ? 3.309 12.033 -4.784 1.00 93.88 88 ALA A N 1
ATOM 701 C CA . ALA A 1 88 ? 4.443 12.900 -5.110 1.00 93.88 88 ALA A CA 1
ATOM 702 C C . ALA A 1 88 ? 5.772 12.122 -5.195 1.00 93.88 88 ALA A C 1
ATOM 704 O O . ALA A 1 88 ? 6.640 12.436 -6.013 1.00 93.88 88 ALA A O 1
ATOM 705 N N . GLU A 1 89 ? 5.918 11.067 -4.392 1.00 95.31 89 GLU A N 1
ATOM 706 C CA . GLU A 1 89 ? 7.112 10.220 -4.337 1.00 95.31 89 GLU A CA 1
ATOM 707 C C . GLU A 1 89 ? 7.072 9.058 -5.333 1.00 95.31 89 GLU A C 1
ATOM 709 O O . GLU A 1 89 ? 8.109 8.439 -5.592 1.00 95.31 89 GLU A O 1
ATOM 714 N N . ALA A 1 90 ? 5.912 8.766 -5.930 1.00 93.56 90 ALA A N 1
ATOM 715 C CA . ALA A 1 90 ? 5.691 7.575 -6.747 1.00 93.56 90 ALA A CA 1
ATOM 716 C C . ALA A 1 90 ? 6.749 7.407 -7.848 1.00 93.56 90 ALA A C 1
ATOM 718 O O . ALA A 1 90 ? 7.229 6.300 -8.093 1.00 93.56 90 ALA A O 1
ATOM 719 N N . LYS A 1 91 ? 7.170 8.500 -8.501 1.00 93.62 91 LYS A N 1
ATOM 720 C CA . LYS A 1 91 ? 8.189 8.433 -9.565 1.00 93.62 91 LYS A CA 1
ATOM 721 C C . LYS A 1 91 ? 9.550 7.992 -9.020 1.00 93.62 91 LYS A C 1
ATOM 723 O O . LYS A 1 91 ? 10.201 7.137 -9.618 1.00 93.62 91 LYS A O 1
ATOM 728 N N . ALA A 1 92 ? 9.965 8.550 -7.885 1.00 95.19 92 ALA A N 1
ATOM 729 C CA . ALA A 1 92 ? 11.224 8.196 -7.238 1.00 95.19 92 ALA A CA 1
ATOM 730 C C . ALA A 1 92 ? 11.177 6.770 -6.663 1.00 95.19 92 ALA A C 1
ATOM 732 O O . ALA A 1 92 ? 12.128 6.004 -6.822 1.00 95.19 92 ALA A O 1
ATOM 733 N N . ALA A 1 93 ? 10.051 6.379 -6.061 1.00 96.12 93 ALA A N 1
ATOM 734 C CA . ALA A 1 93 ? 9.836 5.029 -5.551 1.00 96.12 93 ALA A CA 1
ATOM 735 C C . ALA A 1 93 ? 9.867 3.977 -6.672 1.00 96.12 93 ALA A C 1
ATOM 737 O O . ALA A 1 93 ? 10.522 2.946 -6.528 1.00 96.12 93 ALA A O 1
ATOM 738 N N . ALA A 1 94 ? 9.230 4.250 -7.816 1.00 95.44 94 ALA A N 1
ATOM 739 C CA . ALA A 1 94 ? 9.267 3.365 -8.979 1.00 95.44 94 ALA A CA 1
ATOM 740 C C . ALA A 1 94 ? 10.697 3.170 -9.513 1.00 95.44 94 ALA A C 1
ATOM 742 O O . ALA A 1 94 ? 11.088 2.042 -9.825 1.00 95.44 94 ALA A O 1
ATOM 743 N N . ALA A 1 95 ? 11.500 4.239 -9.561 1.00 94.69 95 ALA A N 1
ATOM 744 C CA . ALA A 1 95 ? 12.902 4.159 -9.969 1.00 94.69 95 ALA A CA 1
ATOM 745 C C . ALA A 1 95 ? 13.727 3.270 -9.020 1.00 94.69 95 ALA A C 1
ATOM 747 O O . ALA A 1 95 ? 14.468 2.409 -9.487 1.00 94.69 95 ALA A O 1
ATOM 748 N N . ARG A 1 96 ? 13.526 3.397 -7.700 1.00 95.88 96 ARG A N 1
ATOM 749 C CA . ARG A 1 96 ? 14.185 2.562 -6.672 1.00 95.88 96 ARG A CA 1
ATOM 750 C C . ARG A 1 96 ? 13.783 1.084 -6.714 1.00 95.88 96 ARG A C 1
ATOM 752 O O . ARG A 1 96 ? 14.432 0.259 -6.090 1.00 95.88 96 ARG A O 1
ATOM 759 N N . LEU A 1 97 ? 12.720 0.716 -7.426 1.00 96.12 97 LEU A N 1
ATOM 760 C CA . LEU A 1 97 ? 12.348 -0.690 -7.621 1.00 96.12 97 LEU A CA 1
ATOM 761 C C . LEU A 1 97 ? 13.024 -1.338 -8.833 1.00 96.12 97 LEU A C 1
ATOM 763 O O . LEU A 1 97 ? 12.811 -2.530 -9.079 1.00 96.12 97 LEU A O 1
ATOM 767 N N . SER A 1 98 ? 13.805 -0.565 -9.588 1.00 93.19 98 SER A N 1
ATOM 768 C CA . SER A 1 98 ? 14.580 -1.039 -10.729 1.00 93.19 98 SER A CA 1
ATOM 769 C C . SER A 1 98 ? 16.051 -1.140 -10.322 1.00 93.19 98 SER A C 1
ATOM 771 O O . SER A 1 98 ? 16.621 -0.140 -9.889 1.00 93.19 98 SER A O 1
ATOM 773 N N . PRO A 1 99 ? 16.680 -2.322 -10.427 1.00 93.25 99 PRO A N 1
ATOM 774 C CA . PRO A 1 99 ? 18.081 -2.473 -10.066 1.00 93.25 99 PRO A CA 1
ATOM 775 C C . PRO A 1 99 ? 18.991 -1.695 -11.029 1.00 93.25 99 PRO A C 1
ATOM 777 O O . PRO A 1 99 ? 18.736 -1.638 -12.234 1.00 93.25 99 PRO A O 1
ATOM 780 N N . SER A 1 100 ? 20.075 -1.140 -10.500 1.00 93.00 100 SER A N 1
ATOM 781 C CA . SER A 1 100 ? 21.136 -0.449 -11.241 1.00 93.00 100 SER A CA 1
ATOM 782 C C . SER A 1 100 ? 22.508 -0.774 -10.623 1.00 93.00 100 SER A C 1
ATOM 784 O O . SER A 1 100 ? 22.548 -1.376 -9.548 1.00 93.00 100 SER A O 1
ATOM 786 N N . PRO A 1 101 ? 23.640 -0.405 -11.255 1.00 93.19 101 PRO A N 1
ATOM 787 C CA . PRO A 1 101 ? 24.968 -0.625 -10.671 1.00 93.19 101 PRO A CA 1
ATOM 788 C C . PRO A 1 101 ? 25.125 -0.054 -9.251 1.00 93.19 101 PRO A C 1
ATOM 790 O O . PRO A 1 101 ? 25.699 -0.716 -8.394 1.00 93.19 101 PRO A O 1
ATOM 793 N N . ASP A 1 102 ? 24.535 1.116 -8.987 1.00 92.75 102 ASP A N 1
ATOM 794 C CA . ASP A 1 102 ? 24.557 1.777 -7.671 1.00 92.75 102 ASP A CA 1
ATOM 795 C C . ASP A 1 102 ? 23.383 1.360 -6.760 1.00 92.75 102 ASP A C 1
ATOM 797 O O . ASP A 1 102 ? 23.291 1.785 -5.607 1.00 92.75 102 ASP A O 1
ATOM 801 N N . HIS A 1 103 ? 22.454 0.542 -7.267 1.00 93.69 103 HIS A N 1
ATOM 802 C CA . HIS A 1 103 ? 21.276 0.063 -6.546 1.00 93.69 103 HIS A CA 1
ATOM 803 C C . HIS A 1 103 ? 21.001 -1.411 -6.881 1.00 93.69 103 HIS A C 1
ATOM 805 O O . HIS A 1 103 ? 20.106 -1.718 -7.678 1.00 93.69 103 HIS A O 1
ATOM 811 N N . PRO A 1 104 ? 21.782 -2.350 -6.322 1.00 96.94 104 PRO A N 1
ATOM 812 C CA . PRO A 1 104 ? 21.664 -3.762 -6.658 1.00 96.94 104 PRO A CA 1
ATOM 813 C C . PRO A 1 104 ? 20.313 -4.347 -6.228 1.00 96.94 104 PRO A C 1
ATOM 815 O O . PRO A 1 104 ? 19.566 -3.780 -5.428 1.00 96.94 104 PRO A O 1
ATOM 818 N N . MET A 1 105 ? 20.005 -5.547 -6.729 1.00 97.31 105 MET A N 1
ATOM 819 C CA . MET A 1 105 ? 18.759 -6.258 -6.404 1.00 97.31 105 MET A CA 1
ATOM 820 C C . MET A 1 105 ? 18.545 -6.426 -4.890 1.00 97.31 105 MET A C 1
ATOM 822 O O . MET A 1 105 ? 17.415 -6.390 -4.412 1.00 97.31 105 MET A O 1
ATOM 826 N N . GLU A 1 106 ? 19.619 -6.567 -4.117 1.00 97.69 106 GLU A N 1
ATOM 827 C CA . GLU A 1 106 ? 19.575 -6.648 -2.654 1.00 97.69 106 GLU A CA 1
ATOM 828 C C . GLU A 1 106 ? 18.945 -5.404 -2.018 1.00 97.69 106 GLU A C 1
ATOM 830 O O . GLU A 1 106 ? 18.141 -5.533 -1.091 1.00 97.69 106 GLU A O 1
ATOM 835 N N . SER A 1 107 ? 19.239 -4.215 -2.552 1.00 97.50 107 SER A N 1
ATOM 836 C CA . SER A 1 107 ? 18.646 -2.951 -2.110 1.00 97.50 107 SER A CA 1
ATOM 837 C C . SER A 1 107 ? 17.159 -2.874 -2.460 1.00 97.50 107 SER A C 1
ATOM 839 O O . SER A 1 107 ? 16.358 -2.454 -1.626 1.00 97.50 107 SER A O 1
ATOM 841 N N . VAL A 1 108 ? 16.764 -3.374 -3.636 1.00 97.62 108 VAL A N 1
ATOM 842 C CA . VAL A 1 108 ? 15.347 -3.495 -4.025 1.00 97.62 108 VAL A CA 1
ATOM 843 C C . VAL A 1 108 ? 14.603 -4.442 -3.076 1.00 97.62 108 VAL A C 1
ATOM 845 O O . VAL A 1 108 ? 13.487 -4.151 -2.645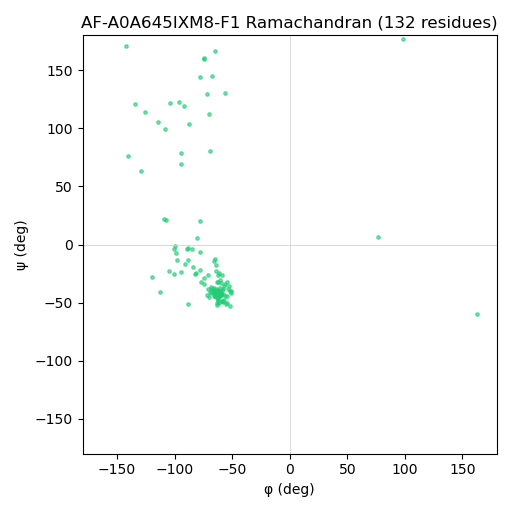 1.00 97.62 108 VAL A O 1
ATOM 848 N N . LEU A 1 109 ? 15.209 -5.578 -2.717 1.00 97.88 109 L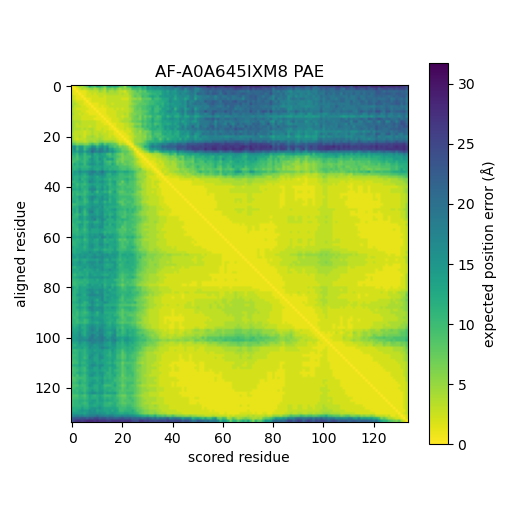EU A N 1
ATOM 849 C CA . LEU A 1 109 ? 14.625 -6.530 -1.768 1.00 97.88 109 LEU A CA 1
ATOM 850 C C . LEU A 1 109 ? 14.538 -5.950 -0.351 1.00 97.88 109 LEU A C 1
ATOM 852 O O . LEU A 1 109 ? 13.545 -6.184 0.337 1.00 97.88 109 LEU A O 1
ATOM 856 N N . ALA A 1 110 ? 15.546 -5.188 0.081 1.00 98.06 110 ALA A N 1
ATOM 857 C CA . ALA A 1 110 ? 15.522 -4.480 1.358 1.00 98.06 110 ALA A CA 1
ATOM 858 C C . ALA A 1 110 ? 14.386 -3.455 1.410 1.00 98.06 110 ALA A C 1
ATOM 860 O O . ALA A 1 110 ? 13.625 -3.459 2.374 1.00 98.06 110 ALA A O 1
ATOM 861 N N . LEU A 1 111 ? 14.203 -2.677 0.341 1.00 97.94 111 LEU A N 1
ATOM 862 C CA . LEU A 1 111 ? 13.111 -1.714 0.226 1.00 97.94 111 LEU A CA 1
ATOM 863 C C . LEU A 1 111 ? 11.733 -2.381 0.330 1.00 97.94 111 LEU A C 1
ATOM 865 O O . LEU A 1 111 ? 10.853 -1.891 1.028 1.00 97.94 111 LEU A O 1
ATOM 869 N N . ARG A 1 112 ? 11.544 -3.536 -0.320 1.00 98.25 112 ARG A N 1
ATOM 870 C CA . ARG A 1 112 ? 10.283 -4.290 -0.210 1.00 98.25 112 ARG A CA 1
ATOM 871 C C . ARG A 1 112 ? 10.019 -4.759 1.217 1.00 98.25 112 ARG A C 1
ATOM 873 O O . ARG A 1 112 ? 8.903 -4.610 1.696 1.00 98.25 112 ARG A O 1
ATOM 880 N N . ARG A 1 113 ? 11.041 -5.295 1.896 1.00 98.50 113 ARG A N 1
ATOM 881 C CA . ARG A 1 113 ? 10.925 -5.715 3.303 1.00 98.50 113 ARG A CA 1
ATOM 882 C C . ARG A 1 113 ? 10.586 -4.540 4.216 1.00 98.50 113 ARG A C 1
ATOM 884 O O . ARG A 1 113 ? 9.741 -4.691 5.090 1.00 98.50 113 ARG A O 1
ATOM 891 N N . GLU A 1 114 ? 11.215 -3.389 3.994 1.00 98.38 114 GLU A N 1
ATOM 892 C CA . GLU A 1 114 ? 10.925 -2.151 4.722 1.00 98.38 114 GLU A CA 1
ATOM 893 C C . GLU A 1 114 ? 9.456 -1.741 4.550 1.00 98.38 114 GLU A C 1
ATOM 895 O O . GLU A 1 114 ? 8.769 -1.493 5.537 1.00 98.38 114 GLU A O 1
ATOM 900 N N . TRP A 1 115 ? 8.942 -1.727 3.317 1.00 98.56 115 TRP A N 1
ATOM 901 C CA . TRP A 1 115 ? 7.540 -1.388 3.055 1.00 98.56 115 TRP A CA 1
ATOM 902 C C . TRP A 1 115 ? 6.558 -2.378 3.681 1.00 98.56 115 TRP A C 1
ATOM 904 O O . TRP A 1 115 ? 5.555 -1.944 4.243 1.00 98.56 115 TRP A O 1
ATOM 914 N N . THR A 1 116 ? 6.852 -3.681 3.643 1.00 98.69 116 THR A N 1
ATOM 915 C CA . THR A 1 116 ? 6.034 -4.687 4.338 1.00 98.69 116 THR A CA 1
ATOM 916 C C . THR A 1 116 ? 6.037 -4.452 5.848 1.00 98.69 116 THR A C 1
ATOM 918 O O . THR A 1 116 ? 4.976 -4.434 6.464 1.00 98.69 116 THR A O 1
ATOM 921 N N . ALA A 1 117 ? 7.208 -4.225 6.454 1.00 98.62 117 ALA A N 1
ATOM 922 C CA . ALA A 1 117 ? 7.318 -3.977 7.891 1.00 98.62 117 ALA A CA 1
ATOM 923 C C . ALA A 1 117 ? 6.546 -2.717 8.315 1.00 98.62 117 ALA A C 1
ATOM 925 O O . ALA A 1 117 ? 5.805 -2.758 9.295 1.00 98.62 117 ALA A O 1
ATOM 926 N N . ARG A 1 118 ? 6.652 -1.633 7.534 1.00 98.44 118 ARG A N 1
ATOM 927 C CA . ARG A 1 118 ? 5.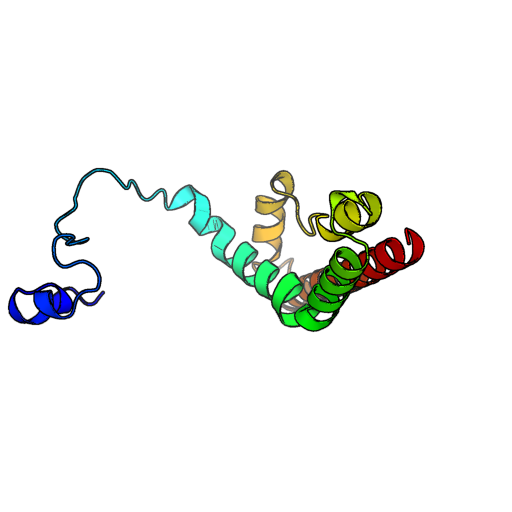899 -0.392 7.766 1.00 98.44 118 ARG A CA 1
ATOM 928 C C . ARG A 1 118 ? 4.388 -0.604 7.672 1.00 98.44 118 ARG A C 1
ATOM 930 O O . ARG A 1 118 ? 3.670 -0.084 8.516 1.00 98.44 118 ARG A O 1
ATOM 937 N N . ALA A 1 119 ? 3.908 -1.368 6.688 1.00 98.69 119 ALA A N 1
ATOM 938 C CA . ALA A 1 119 ? 2.482 -1.675 6.554 1.00 98.69 119 ALA A CA 1
ATOM 939 C C . ALA A 1 119 ? 1.964 -2.510 7.737 1.00 98.69 119 ALA A C 1
ATOM 941 O O . ALA A 1 119 ? 0.927 -2.195 8.315 1.00 98.69 119 ALA A O 1
ATOM 942 N N . ILE A 1 120 ? 2.720 -3.531 8.153 1.00 98.75 120 ILE A N 1
ATOM 943 C CA . ILE A 1 120 ? 2.405 -4.347 9.335 1.00 98.75 120 ILE A CA 1
ATOM 944 C C . ILE A 1 120 ? 2.302 -3.475 10.594 1.00 98.75 120 ILE A C 1
ATOM 946 O O . ILE A 1 120 ? 1.330 -3.583 11.341 1.00 98.75 120 ILE A O 1
ATOM 950 N N . GLU A 1 121 ? 3.291 -2.613 10.838 1.00 98.62 121 GLU A N 1
ATOM 951 C CA . GLU A 1 121 ? 3.306 -1.718 12.000 1.00 98.62 121 GLU A CA 1
ATOM 952 C C . GLU A 1 121 ? 2.134 -0.731 11.970 1.00 98.62 121 GLU A C 1
ATOM 954 O O . GLU A 1 121 ? 1.423 -0.592 12.964 1.00 98.62 121 GLU A O 1
ATOM 959 N N . GLN A 1 122 ? 1.882 -0.119 10.813 1.00 98.62 122 GLN A N 1
ATOM 960 C CA . GLN A 1 122 ? 0.759 0.786 10.588 1.00 98.62 122 GLN A CA 1
ATOM 961 C C . GLN A 1 122 ? -0.585 0.130 10.926 1.00 98.62 122 GLN A C 1
ATOM 963 O O . GLN A 1 122 ? -1.366 0.682 11.699 1.00 98.62 122 GLN A O 1
ATOM 968 N N . TYR A 1 123 ? -0.863 -1.064 10.398 1.00 98.88 123 TYR A N 1
ATOM 969 C CA . TYR A 1 123 ? -2.134 -1.740 10.663 1.00 98.88 123 TYR A CA 1
ATOM 970 C C . TYR A 1 123 ? -2.262 -2.193 12.119 1.00 98.88 123 TYR A C 1
ATOM 972 O O . TYR A 1 123 ? -3.336 -2.073 12.710 1.00 98.88 123 TYR A O 1
ATOM 980 N N . ARG A 1 124 ? -1.172 -2.646 12.751 1.00 98.75 124 ARG A N 1
ATOM 981 C CA . ARG A 1 124 ? -1.181 -2.943 14.194 1.00 98.75 124 ARG A CA 1
ATOM 982 C C . ARG A 1 124 ? -1.513 -1.700 15.009 1.00 98.75 124 ARG A C 1
ATOM 984 O O . ARG A 1 124 ? -2.375 -1.770 15.883 1.00 98.75 124 ARG A O 1
ATOM 991 N N . ARG A 1 125 ? -0.906 -0.563 14.670 1.00 98.69 125 ARG A N 1
ATOM 992 C CA . ARG A 1 125 ? -1.167 0.712 15.336 1.00 98.69 125 ARG A CA 1
ATOM 993 C C . ARG A 1 125 ? -2.608 1.180 15.143 1.00 98.69 125 ARG A C 1
ATOM 995 O O . ARG A 1 125 ? -3.246 1.574 16.113 1.00 98.69 125 ARG A O 1
ATOM 1002 N N . ALA A 1 126 ? -3.147 1.074 13.931 1.00 98.75 126 ALA A N 1
ATOM 1003 C CA . ALA A 1 126 ? -4.551 1.376 13.663 1.00 98.75 126 ALA A CA 1
ATOM 1004 C C . ALA A 1 126 ? -5.494 0.487 14.496 1.00 98.75 126 ALA A C 1
ATOM 1006 O O . ALA A 1 126 ? -6.456 0.978 15.083 1.00 98.75 126 ALA A O 1
ATOM 1007 N N . ALA A 1 127 ? -5.190 -0.810 14.624 1.00 98.69 127 ALA A N 1
ATOM 1008 C CA . ALA A 1 127 ? -5.966 -1.723 15.462 1.00 98.69 127 ALA A CA 1
ATOM 1009 C C . ALA A 1 127 ? -5.913 -1.347 16.954 1.00 98.69 127 ALA A C 1
ATOM 1011 O O . ALA A 1 127 ? -6.921 -1.455 17.652 1.00 98.69 127 ALA A O 1
ATOM 1012 N N . GLU A 1 128 ? -4.748 -0.926 17.454 1.00 98.50 128 GLU A N 1
ATOM 1013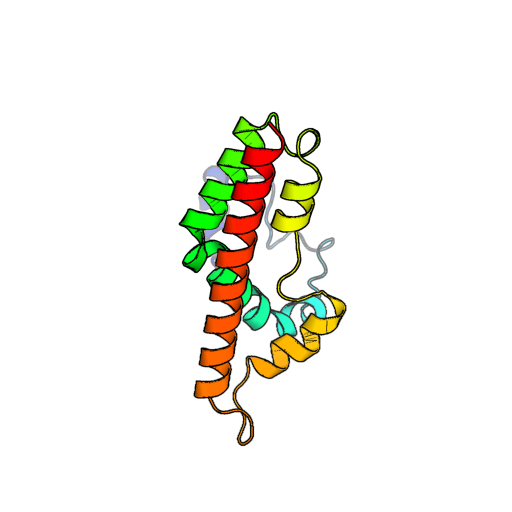 C CA . GLU A 1 128 ? -4.579 -0.436 18.828 1.00 98.50 128 GLU A CA 1
ATOM 1014 C C . GLU A 1 128 ? -5.409 0.825 19.079 1.00 98.50 128 GLU A C 1
ATOM 1016 O O . GLU A 1 128 ? -6.162 0.870 20.051 1.00 98.50 128 GLU A O 1
ATOM 1021 N N . LEU A 1 129 ? -5.324 1.810 18.179 1.00 98.50 129 LEU A N 1
ATOM 1022 C CA . LEU A 1 129 ? -6.091 3.055 18.264 1.00 98.50 129 LEU A CA 1
ATOM 1023 C C . LEU A 1 129 ? -7.601 2.787 18.243 1.00 98.50 129 LEU A C 1
ATOM 1025 O O . LEU A 1 129 ? -8.331 3.334 19.065 1.00 98.50 129 LEU A O 1
ATOM 1029 N N . ALA A 1 130 ? -8.067 1.889 17.369 1.00 98.31 130 ALA A N 1
ATOM 1030 C CA . ALA A 1 130 ? -9.483 1.538 17.283 1.00 98.31 130 ALA A CA 1
ATOM 1031 C C . ALA A 1 130 ? -10.009 0.903 18.580 1.00 98.31 130 ALA A C 1
ATOM 1033 O O . ALA A 1 130 ? -11.122 1.197 19.004 1.00 98.31 130 ALA A O 1
ATOM 1034 N N . ARG A 1 131 ? -9.205 0.051 19.231 1.00 97.50 131 ARG A N 1
ATOM 1035 C CA . ARG A 1 131 ? -9.575 -0.591 20.505 1.00 97.50 131 ARG A CA 1
ATOM 1036 C C . ARG A 1 131 ? -9.516 0.364 21.695 1.00 97.50 131 ARG A C 1
ATOM 1038 O O . ARG A 1 131 ? -10.219 0.130 22.667 1.00 97.50 131 ARG A O 1
ATOM 1045 N N . ALA A 1 132 ? -8.655 1.379 21.643 1.00 93.81 132 ALA A N 1
ATOM 1046 C CA . ALA A 1 132 ? -8.510 2.369 22.708 1.00 93.81 132 ALA A CA 1
ATOM 1047 C C . ALA A 1 132 ? -9.559 3.492 22.636 1.00 93.81 132 ALA A C 1
ATOM 1049 O O . ALA A 1 132 ? -9.852 4.105 23.657 1.00 93.81 132 ALA A O 1
ATOM 1050 N N . GLY A 1 133 ? -10.103 3.768 21.446 1.00 77.69 133 GLY A N 1
ATOM 1051 C CA . GLY A 1 133 ? -11.175 4.746 21.234 1.00 77.69 133 GLY A CA 1
ATOM 1052 C C . GLY A 1 133 ? -12.585 4.239 21.564 1.00 77.69 133 GLY A C 1
ATOM 1053 O O . GLY A 1 133 ? -13.543 4.955 21.281 1.00 77.69 133 GLY A O 1
ATOM 1054 N N . HIS A 1 134 ? -12.711 3.022 22.112 1.00 55.12 134 HIS A N 1
ATOM 1055 C CA . HIS A 1 134 ? -13.969 2.399 22.557 1.00 55.12 134 HIS A CA 1
ATOM 1056 C C . HIS A 1 134 ? -14.161 2.454 24.062 1.00 55.12 134 HIS A C 1
ATOM 1058 O O . HIS A 1 134 ? -13.201 2.116 24.787 1.00 55.12 134 HIS A O 1
#

Organism: NCBI:txid1076179

Mean predicted aligned error: 7.28 Å

Secondary structure (DSSP, 8-state):
--GGGGSTTTGGGSSSSS--TTT--SS----HHHHGGGHHHHHHHIIIIIITTHHHHHHHHHHHHHTT-TTT-HHHHHHHH--SS-GGGHHHHHHHTS-BTTB-HHHHHHHHHHHHHHHHHHHHHHHHHHHHT-

Radius of gyration: 21.19 Å; Cα contacts (8 Å, |Δi|>4): 118; chains: 1; bounding box: 51×31×56 Å

Solvent-accessible surface area (backbone atoms only — not comparable to full-atom values): 7588 Å² total; per-residue (Å²): 133,73,69,78,62,73,36,81,92,36,32,89,76,43,96,54,67,87,67,48,82,91,72,65,77,81,89,79,79,82,62,58,84,79,47,60,79,41,47,68,41,53,56,48,47,48,40,24,50,50,62,74,18,38,67,36,46,52,50,17,52,52,30,27,51,74,35,72,25,57,86,59,25,50,70,16,40,54,44,56,69,55,69,93,70,47,81,91,44,43,67,62,53,28,54,59,66,48,67,45,97,95,38,44,62,68,54,36,54,48,52,48,52,50,48,23,53,50,38,34,51,34,17,49,51,13,22,51,42,10,58,69,62,99